Protein AF-A0A8S3KBL8-F1 (afdb_monomer_lite)

Structure (mmCIF, N/CA/C/O backbone):
data_AF-A0A8S3KBL8-F1
#
_entry.id   AF-A0A8S3KBL8-F1
#
loop_
_atom_site.group_PDB
_atom_site.id
_atom_site.type_symbol
_atom_site.label_atom_id
_atom_site.label_alt_id
_atom_site.label_comp_id
_atom_site.label_asym_id
_atom_site.label_entity_id
_atom_site.label_seq_id
_atom_site.pdbx_PDB_ins_code
_atom_site.Cartn_x
_atom_site.Cartn_y
_atom_site.Cartn_z
_atom_site.occupancy
_atom_site.B_iso_or_equiv
_atom_site.auth_seq_id
_atom_site.auth_comp_id
_atom_site.auth_asym_id
_atom_site.auth_atom_id
_atom_site.pdbx_PDB_model_num
ATOM 1 N N . MET A 1 1 ? 1.731 10.172 -26.338 1.00 53.59 1 MET A N 1
ATOM 2 C CA . MET A 1 1 ? 2.124 11.002 -25.175 1.00 53.59 1 MET A CA 1
ATOM 3 C C . MET A 1 1 ? 3.320 10.336 -24.505 1.00 53.59 1 MET A C 1
ATOM 5 O O . MET A 1 1 ? 3.336 9.114 -24.491 1.00 53.59 1 MET A O 1
ATOM 9 N N . SER A 1 2 ? 4.336 11.073 -24.034 1.00 52.84 2 SER A N 1
ATOM 10 C CA . SER A 1 2 ? 5.497 10.438 -23.379 1.00 52.84 2 SER A CA 1
ATOM 11 C C . SER A 1 2 ? 5.127 9.945 -21.975 1.00 52.84 2 SER A C 1
ATOM 13 O O . SER A 1 2 ? 4.333 10.590 -21.288 1.00 52.84 2 SER A O 1
ATOM 15 N N . GLY A 1 3 ? 5.698 8.815 -21.542 1.00 62.72 3 GLY A N 1
ATOM 16 C CA . GLY A 1 3 ? 5.400 8.210 -20.234 1.00 62.72 3 GLY A CA 1
ATOM 17 C C . GLY A 1 3 ? 5.670 9.142 -19.046 1.00 62.72 3 GLY A C 1
ATOM 18 O O . GLY A 1 3 ? 4.946 9.107 -18.058 1.00 62.72 3 GLY A O 1
ATOM 19 N N . ALA A 1 4 ? 6.624 10.067 -19.183 1.00 62.62 4 ALA A N 1
ATOM 20 C CA . ALA A 1 4 ? 6.918 11.078 -18.168 1.00 62.62 4 ALA A CA 1
ATOM 21 C C . ALA A 1 4 ? 5.740 12.040 -17.911 1.00 62.62 4 ALA A C 1
ATOM 23 O O . ALA A 1 4 ? 5.475 12.403 -16.766 1.00 62.62 4 ALA A O 1
ATOM 24 N N . LYS A 1 5 ? 4.990 12.424 -18.958 1.00 63.06 5 LYS A N 1
ATOM 25 C CA . LYS A 1 5 ? 3.796 13.273 -18.798 1.00 63.06 5 LYS A CA 1
ATOM 26 C C . LYS A 1 5 ? 2.671 12.527 -18.082 1.00 63.06 5 LYS A C 1
ATOM 28 O O . LYS A 1 5 ? 2.033 13.109 -17.212 1.00 63.06 5 LYS A O 1
ATOM 33 N N . LEU A 1 6 ? 2.491 11.244 -18.403 1.00 64.31 6 LEU A N 1
ATOM 34 C CA . LEU A 1 6 ? 1.479 10.388 -17.781 1.00 64.31 6 LEU A CA 1
ATOM 35 C C . LEU A 1 6 ? 1.747 10.208 -16.278 1.00 64.31 6 LEU A C 1
ATOM 37 O O . LEU A 1 6 ? 0.841 10.351 -15.465 1.00 64.31 6 LEU A O 1
ATOM 41 N N . ASN A 1 7 ? 3.007 9.979 -15.902 1.00 68.12 7 ASN A N 1
ATOM 42 C CA . ASN A 1 7 ? 3.404 9.806 -14.503 1.00 68.12 7 ASN A CA 1
ATOM 43 C C . ASN A 1 7 ? 3.221 11.093 -13.681 1.00 68.12 7 ASN A C 1
ATOM 45 O O . ASN A 1 7 ? 2.748 11.040 -12.546 1.00 68.12 7 ASN A O 1
ATOM 49 N N . LYS A 1 8 ? 3.528 12.258 -14.268 1.00 75.00 8 LYS A N 1
ATOM 50 C CA . LYS A 1 8 ? 3.323 13.568 -13.628 1.00 75.00 8 LYS A CA 1
ATOM 51 C C . LYS A 1 8 ? 1.841 13.879 -13.405 1.00 75.00 8 LYS A C 1
ATOM 53 O O . LYS A 1 8 ? 1.463 14.407 -12.362 1.00 75.00 8 LYS A O 1
ATOM 58 N N . GLU A 1 9 ? 0.997 13.534 -14.370 1.00 76.06 9 GLU A N 1
ATOM 59 C CA . GLU A 1 9 ? -0.453 13.703 -14.266 1.00 76.06 9 GLU A CA 1
ATOM 60 C C . GLU A 1 9 ? -1.057 12.771 -13.204 1.00 76.06 9 GLU A C 1
ATOM 62 O O . GLU A 1 9 ? -1.863 13.207 -12.382 1.00 76.06 9 GLU A O 1
ATOM 67 N N . LEU A 1 10 ? -0.593 11.519 -1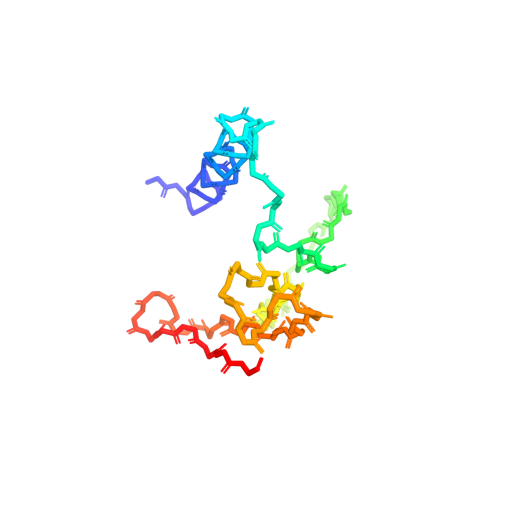3.145 1.00 71.88 10 LEU A N 1
ATOM 68 C CA . LEU A 1 10 ? -1.004 10.554 -12.125 1.00 71.88 10 LEU A CA 1
ATOM 69 C C . LEU A 1 10 ? -0.652 11.040 -10.710 1.00 71.88 10 LEU A C 1
ATOM 71 O O . LEU A 1 10 ? -1.487 10.981 -9.807 1.00 71.88 10 LEU A O 1
ATOM 75 N N . TYR A 1 11 ? 0.554 11.584 -10.530 1.00 73.50 11 TYR A N 1
ATOM 76 C CA . TYR A 1 11 ? 0.991 12.168 -9.263 1.00 73.50 11 TYR A CA 1
ATOM 77 C C . TYR A 1 11 ? 0.112 13.353 -8.839 1.00 73.50 11 TYR A C 1
ATOM 79 O O . TYR A 1 11 ? -0.377 13.390 -7.709 1.00 73.50 11 TYR A O 1
ATOM 87 N N . ASN A 1 12 ? -0.163 14.286 -9.756 1.00 76.31 12 ASN A N 1
ATOM 88 C CA . ASN A 1 12 ? -1.026 15.436 -9.479 1.00 76.31 12 ASN A CA 1
ATOM 89 C C . ASN A 1 12 ? -2.450 15.013 -9.089 1.00 76.31 12 ASN A C 1
ATOM 91 O O . ASN A 1 12 ? -3.024 15.571 -8.154 1.00 76.31 12 ASN A O 1
ATOM 95 N N . ASN A 1 13 ? -2.998 13.990 -9.747 1.00 73.12 13 ASN A N 1
ATOM 96 C CA . ASN A 1 13 ? -4.305 13.437 -9.399 1.00 73.12 13 ASN A CA 1
ATOM 97 C C . ASN A 1 13 ? -4.306 12.804 -7.998 1.00 73.12 13 ASN A C 1
ATOM 99 O O . ASN A 1 13 ? -5.245 13.018 -7.234 1.00 73.12 13 ASN A O 1
ATOM 103 N N . ILE A 1 14 ? -3.239 12.095 -7.613 1.00 71.88 14 ILE A N 1
ATOM 104 C CA . ILE A 1 14 ? -3.083 11.545 -6.256 1.00 71.88 14 ILE A CA 1
ATOM 105 C C . ILE A 1 14 ? -3.027 12.667 -5.210 1.00 71.88 14 ILE A C 1
ATOM 107 O O . ILE A 1 14 ? -3.654 12.558 -4.157 1.00 71.88 14 ILE A O 1
ATOM 111 N N . VAL A 1 15 ? -2.307 13.758 -5.485 1.00 72.38 15 VAL A N 1
ATOM 112 C CA . VAL A 1 15 ? -2.228 14.917 -4.579 1.00 72.38 15 VAL A CA 1
ATOM 113 C C . VAL A 1 15 ? -3.591 15.598 -4.428 1.00 72.38 15 VAL A C 1
ATOM 115 O O . VAL A 1 15 ? -4.009 15.882 -3.307 1.00 72.38 15 VAL A O 1
ATOM 118 N N . LEU A 1 16 ? -4.329 15.797 -5.523 1.00 70.56 16 LEU A N 1
ATOM 119 C CA . LEU A 1 16 ? -5.680 16.368 -5.479 1.00 70.56 16 LEU A CA 1
ATOM 120 C C . LEU A 1 16 ? -6.664 15.475 -4.708 1.00 70.56 16 LEU A C 1
ATOM 122 O O . LEU A 1 16 ? -7.456 15.979 -3.913 1.00 70.56 16 LEU A O 1
ATOM 126 N N . LEU A 1 17 ? -6.573 14.152 -4.867 1.00 61.31 17 LEU A N 1
ATOM 127 C CA . LEU A 1 17 ? -7.381 13.194 -4.105 1.00 61.31 17 LEU A CA 1
ATOM 128 C C . LEU A 1 17 ? -7.084 13.236 -2.597 1.00 61.31 17 LEU A C 1
ATOM 130 O O . LEU A 1 17 ? -8.000 13.064 -1.796 1.00 61.31 17 LEU A O 1
ATOM 134 N N . LYS A 1 18 ? -5.836 13.515 -2.193 1.00 59.66 18 LYS A N 1
ATOM 135 C CA . LYS A 1 18 ? -5.478 13.738 -0.779 1.00 59.66 18 LYS A CA 1
ATOM 136 C C . LYS A 1 18 ? -6.116 15.014 -0.219 1.00 59.66 18 LYS A C 1
ATOM 138 O O . LYS A 1 18 ? -6.543 15.018 0.929 1.00 59.66 18 LYS A O 1
ATOM 143 N N . LEU A 1 19 ? -6.208 16.074 -1.026 1.00 61.16 19 LEU A N 1
ATOM 144 C CA . LEU A 1 19 ? -6.782 17.365 -0.622 1.00 61.16 19 LEU A CA 1
ATOM 145 C C . LEU A 1 19 ? -8.313 17.352 -0.537 1.00 61.16 19 LEU A C 1
ATOM 147 O O . LEU A 1 19 ? -8.878 18.078 0.271 1.00 61.16 19 LEU A O 1
ATOM 151 N N . LEU A 1 20 ? -8.993 16.524 -1.335 1.00 56.00 20 LEU A N 1
ATOM 152 C CA . LEU A 1 20 ? -10.454 16.360 -1.280 1.00 56.00 20 LEU A CA 1
ATOM 153 C C . LEU A 1 20 ? -10.926 15.534 -0.074 1.00 56.00 20 LEU A C 1
ATOM 155 O O . LEU A 1 20 ? -12.119 15.468 0.211 1.00 56.00 20 LEU A O 1
ATOM 159 N N . ASN A 1 21 ? -9.997 14.902 0.639 1.00 50.78 21 ASN A N 1
ATOM 160 C CA . ASN A 1 21 ? -10.285 13.935 1.683 1.00 50.78 21 ASN A CA 1
ATOM 161 C C . ASN A 1 21 ? -9.979 14.494 3.086 1.00 50.78 21 ASN A C 1
ATOM 163 O O . ASN A 1 21 ? -9.301 13.863 3.891 1.00 50.78 21 ASN A O 1
ATOM 167 N N . THR A 1 22 ? -10.459 15.704 3.385 1.00 52.25 22 THR A N 1
ATOM 168 C CA . THR A 1 22 ? -10.079 16.469 4.591 1.00 52.25 22 THR A CA 1
ATOM 169 C C . THR A 1 22 ? -10.625 15.930 5.918 1.00 52.25 22 THR A C 1
ATOM 171 O O . THR A 1 22 ? -10.307 16.492 6.959 1.00 52.25 22 THR A O 1
ATOM 174 N N . ASN A 1 23 ? -11.424 14.857 5.912 1.00 53.50 23 ASN A N 1
ATOM 175 C CA . ASN A 1 23 ? -11.951 14.225 7.130 1.00 53.50 23 ASN A CA 1
ATOM 176 C C . ASN A 1 23 ? -11.503 12.773 7.329 1.00 53.50 23 ASN A C 1
ATOM 178 O O . ASN A 1 23 ? -11.849 12.192 8.356 1.00 53.50 23 ASN A O 1
ATOM 182 N N . SER A 1 24 ? -10.765 12.164 6.392 1.00 54.78 24 SER A N 1
ATOM 183 C CA . SER A 1 24 ? -10.228 10.823 6.632 1.00 54.78 24 SER A CA 1
ATOM 184 C C . SER A 1 24 ? -8.723 10.874 6.821 1.00 54.78 24 SER A C 1
ATOM 186 O O . SER A 1 24 ? -7.975 11.459 6.038 1.00 54.78 24 SER A O 1
ATOM 188 N N . VAL A 1 25 ? -8.288 10.261 7.916 1.00 58.47 25 VAL A N 1
ATOM 189 C CA . VAL A 1 25 ? -6.887 9.935 8.142 1.00 58.47 25 VAL A CA 1
ATOM 190 C C . VAL A 1 25 ? -6.401 9.157 6.911 1.00 58.47 25 VAL A C 1
ATOM 192 O O . VAL A 1 25 ? -7.108 8.248 6.463 1.00 58.47 25 VAL A O 1
ATOM 195 N N . PRO A 1 26 ? -5.248 9.507 6.311 1.00 58.66 26 PRO A N 1
ATOM 196 C CA . PRO A 1 26 ? -4.737 8.795 5.150 1.00 58.66 26 PRO A CA 1
ATOM 197 C C . PRO A 1 26 ? -4.594 7.310 5.487 1.00 58.66 26 PRO A C 1
ATOM 199 O O . PRO A 1 26 ? -3.718 6.911 6.249 1.00 58.66 26 PRO A O 1
ATOM 2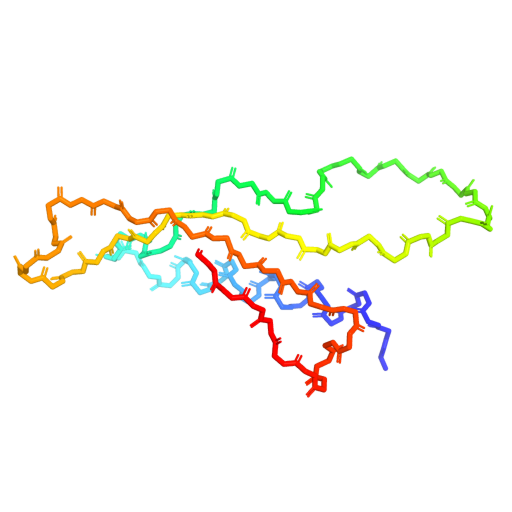02 N N . LYS A 1 27 ? -5.462 6.487 4.888 1.00 72.12 27 LYS A N 1
ATOM 203 C CA . LYS A 1 27 ? -5.479 5.028 5.084 1.00 72.12 27 LYS A CA 1
ATOM 204 C C . LYS A 1 27 ? -4.191 4.365 4.629 1.00 72.12 27 LYS A C 1
ATOM 206 O O . LYS A 1 27 ? -3.936 3.234 5.015 1.00 72.12 27 LYS A O 1
ATOM 211 N N . PHE A 1 28 ? -3.409 5.061 3.806 1.00 77.56 28 PHE A N 1
ATOM 212 C CA . PHE A 1 28 ? -2.072 4.670 3.408 1.00 77.56 28 PHE A CA 1
ATOM 213 C C . PHE A 1 28 ? -1.102 5.842 3.582 1.00 77.56 28 PHE A C 1
ATOM 215 O O . PHE A 1 28 ? -1.254 6.886 2.942 1.00 77.56 28 PHE A O 1
ATOM 222 N N . GLN A 1 29 ? -0.095 5.660 4.429 1.00 83.25 29 GLN A N 1
ATOM 223 C CA . GLN A 1 29 ? 1.009 6.593 4.608 1.00 83.25 29 GLN A CA 1
ATOM 224 C C . GLN A 1 29 ? 2.237 6.056 3.879 1.00 83.25 29 G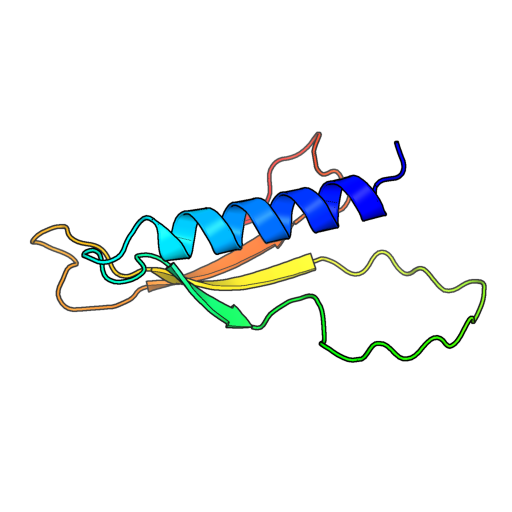LN A C 1
ATOM 226 O O . GLN A 1 29 ? 2.762 5.004 4.235 1.00 83.25 29 GLN A O 1
ATOM 231 N N . LEU A 1 30 ? 2.703 6.789 2.870 1.00 81.12 30 LEU A N 1
ATOM 232 C CA . LEU A 1 30 ? 3.950 6.473 2.180 1.00 81.12 30 LEU A CA 1
ATOM 233 C C . LEU A 1 30 ? 5.127 6.709 3.139 1.00 81.12 30 LEU A C 1
ATOM 235 O O . LEU A 1 30 ? 5.269 7.812 3.661 1.00 81.12 30 LEU A O 1
ATOM 239 N N . GLU A 1 31 ? 5.945 5.684 3.382 1.00 78.06 31 GLU A N 1
ATOM 240 C CA . GLU A 1 31 ? 7.150 5.803 4.219 1.00 78.06 31 GLU A CA 1
ATOM 241 C C . GLU A 1 31 ? 8.382 6.148 3.381 1.00 78.06 31 GLU A C 1
ATOM 243 O O . GLU A 1 31 ? 9.238 6.903 3.832 1.00 78.06 31 GLU A O 1
ATOM 248 N N . GLN A 1 32 ? 8.473 5.610 2.163 1.00 68.31 32 GLN A N 1
ATOM 249 C CA . GLN A 1 32 ? 9.606 5.828 1.271 1.00 68.31 32 GLN A CA 1
ATOM 250 C C . GLN A 1 32 ? 9.113 6.021 -0.162 1.00 68.31 32 GLN A C 1
ATOM 252 O O . GLN A 1 32 ? 8.423 5.161 -0.713 1.00 68.31 32 GLN A O 1
ATOM 257 N N . SER A 1 33 ? 9.470 7.157 -0.766 1.00 64.12 33 SER A N 1
ATOM 258 C CA . SER A 1 33 ? 9.260 7.384 -2.196 1.00 64.12 33 SER A CA 1
ATOM 259 C C . SER A 1 33 ? 10.324 6.621 -2.992 1.00 64.12 33 SER A C 1
ATOM 261 O O . SER A 1 33 ? 11.509 6.765 -2.687 1.00 64.12 33 SER A O 1
ATOM 263 N N . PRO A 1 34 ? 9.952 5.843 -4.025 1.00 65.25 34 PRO A N 1
ATOM 264 C CA . PRO A 1 34 ? 10.934 5.276 -4.948 1.00 65.25 34 PRO A CA 1
ATOM 265 C C . PRO A 1 34 ? 11.551 6.331 -5.876 1.00 65.25 34 PRO A C 1
ATOM 267 O O . PRO A 1 34 ? 12.557 6.066 -6.531 1.00 65.25 34 PRO A O 1
ATOM 270 N N . PHE A 1 35 ? 10.946 7.516 -5.947 1.00 64.69 35 PHE A N 1
ATOM 271 C CA . PHE A 1 35 ? 11.453 8.657 -6.690 1.00 64.69 35 PHE A CA 1
ATOM 272 C C . PHE A 1 35 ? 12.147 9.562 -5.677 1.00 64.69 35 PHE A C 1
ATOM 274 O O . PHE A 1 35 ? 11.477 10.212 -4.870 1.00 64.69 35 PHE A O 1
ATOM 281 N N . ALA A 1 36 ? 13.479 9.506 -5.649 1.00 56.91 36 ALA A N 1
ATOM 282 C CA . ALA A 1 36 ? 14.275 10.454 -4.883 1.00 56.91 36 ALA A CA 1
ATOM 283 C C . ALA A 1 36 ? 13.985 11.873 -5.397 1.00 56.91 36 ALA A C 1
ATOM 285 O O . ALA A 1 36 ? 13.782 12.058 -6.595 1.00 56.91 36 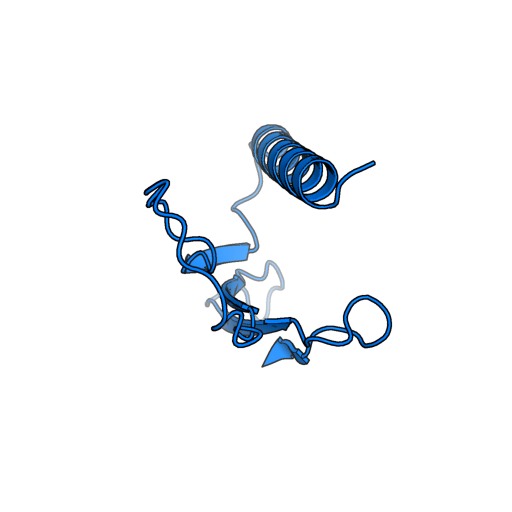ALA A O 1
ATOM 286 N N . GLU A 1 37 ? 13.959 12.852 -4.497 1.00 50.44 37 GLU A N 1
ATOM 287 C CA . GLU A 1 37 ? 13.746 14.271 -4.823 1.00 50.44 37 GLU A CA 1
ATOM 288 C C . GLU A 1 37 ? 14.977 14.930 -5.482 1.00 50.44 37 GLU A C 1
ATOM 290 O O . GLU A 1 37 ? 14.995 16.143 -5.671 1.00 50.44 37 GLU A O 1
ATOM 295 N N . ASP A 1 38 ? 15.988 14.143 -5.860 1.00 47.44 38 ASP A N 1
ATOM 296 C CA . ASP A 1 38 ? 17.198 14.633 -6.515 1.00 47.44 38 ASP A CA 1
ATOM 297 C C . ASP A 1 38 ? 16.976 14.718 -8.032 1.00 47.44 38 ASP A C 1
ATOM 299 O O . ASP A 1 38 ? 17.297 13.812 -8.807 1.00 47.44 38 ASP A O 1
ATOM 303 N N . ASP A 1 39 ? 16.397 15.850 -8.430 1.00 51.09 39 ASP A N 1
ATOM 304 C CA . ASP A 1 39 ? 16.539 16.476 -9.747 1.00 51.09 39 ASP A CA 1
ATOM 305 C C . ASP A 1 39 ? 18.024 16.857 -9.963 1.00 51.09 39 ASP A C 1
ATOM 307 O O . ASP A 1 39 ? 18.394 18.029 -9.955 1.00 51.09 39 ASP A O 1
ATOM 311 N N . ASP A 1 40 ? 18.908 15.872 -10.132 1.00 43.53 40 ASP A N 1
ATOM 312 C CA . ASP A 1 40 ? 20.211 16.112 -10.756 1.00 43.53 40 ASP A CA 1
ATOM 313 C C . ASP A 1 40 ? 20.129 15.646 -12.209 1.00 43.53 40 ASP A C 1
ATOM 315 O O . ASP A 1 40 ? 20.262 14.463 -12.543 1.00 43.53 40 ASP A O 1
ATOM 319 N N . GLU A 1 41 ? 19.881 16.616 -13.092 1.00 49.78 41 GLU A N 1
ATOM 320 C CA . GLU A 1 41 ? 20.132 16.497 -14.522 1.00 49.78 41 GLU A CA 1
ATOM 321 C C . GLU A 1 41 ? 21.618 16.178 -14.738 1.00 49.78 41 GLU A C 1
ATOM 323 O O . GLU A 1 41 ? 22.473 17.050 -14.868 1.00 49.78 41 GLU A O 1
ATOM 328 N N . SER A 1 42 ? 21.956 14.896 -14.747 1.00 41.53 42 SER A N 1
ATOM 329 C CA . SER A 1 42 ? 23.256 14.406 -15.185 1.00 41.53 42 SER A CA 1
ATOM 330 C C . SER A 1 42 ? 23.036 13.199 -16.077 1.00 41.53 42 SER A C 1
ATOM 332 O O . SER A 1 42 ? 22.837 12.070 -15.629 1.00 41.53 42 SER A O 1
ATOM 334 N N . GLU A 1 43 ? 23.040 13.471 -17.381 1.00 51.91 43 GLU A N 1
ATOM 335 C CA . GLU A 1 43 ? 23.104 12.452 -18.415 1.00 51.91 43 GLU A CA 1
ATOM 336 C C . GLU A 1 43 ? 24.306 11.526 -18.180 1.00 51.91 43 GLU A C 1
ATOM 338 O O . GLU A 1 43 ? 25.448 11.972 -18.078 1.00 51.91 43 GLU A O 1
ATOM 343 N N . SER A 1 44 ? 24.071 10.214 -18.165 1.00 39.25 44 SER A N 1
ATOM 344 C CA . SER A 1 44 ? 25.112 9.238 -18.477 1.00 39.25 44 SER A CA 1
ATOM 345 C C . SER A 1 44 ? 24.491 7.971 -19.052 1.00 39.25 44 SER A C 1
ATOM 347 O O . SER A 1 44 ? 23.776 7.205 -18.407 1.00 39.25 44 SER A O 1
ATOM 349 N N . SER A 1 45 ? 24.756 7.813 -20.338 1.00 49.84 45 SER A N 1
ATOM 350 C CA . SER A 1 45 ? 24.469 6.689 -21.211 1.00 49.84 45 SER A CA 1
ATOM 351 C C . SER A 1 45 ? 24.854 5.309 -20.646 1.00 49.84 45 SER A C 1
ATOM 353 O O . SER A 1 45 ? 25.898 5.133 -20.028 1.00 49.84 45 SER A O 1
ATOM 355 N N . ALA A 1 46 ? 24.043 4.310 -21.016 1.00 43.47 46 ALA A N 1
ATOM 356 C CA . ALA A 1 46 ? 24.367 2.875 -21.070 1.00 43.47 46 ALA A CA 1
ATOM 357 C C . ALA A 1 46 ? 24.384 2.038 -19.769 1.00 43.47 46 ALA A C 1
ATOM 359 O O . ALA A 1 46 ? 24.944 0.944 -19.766 1.00 43.47 46 ALA A O 1
ATOM 360 N N . ALA A 1 47 ? 23.674 2.450 -18.715 1.00 39.81 47 ALA A N 1
ATOM 361 C CA . ALA A 1 47 ? 23.356 1.569 -17.581 1.00 39.81 47 ALA A CA 1
ATOM 362 C C . ALA A 1 47 ? 21.947 1.816 -17.017 1.00 39.81 47 ALA A C 1
ATOM 364 O O . ALA A 1 47 ? 21.761 1.907 -15.803 1.00 39.81 47 ALA A O 1
ATOM 365 N N . ALA A 1 48 ? 20.936 1.889 -17.895 1.00 44.06 48 ALA A N 1
ATOM 366 C CA . ALA A 1 48 ? 19.526 1.775 -17.514 1.00 44.06 48 ALA A CA 1
ATOM 367 C C . ALA A 1 48 ? 19.236 0.341 -17.029 1.00 44.06 48 ALA A C 1
ATOM 369 O O . ALA A 1 48 ? 18.495 -0.425 -17.641 1.00 44.06 48 ALA A O 1
ATOM 370 N N . THR A 1 49 ? 19.892 -0.045 -15.938 1.00 45.06 49 THR A N 1
ATOM 371 C CA . THR A 1 49 ? 19.546 -1.211 -15.144 1.00 45.06 49 THR A CA 1
ATOM 372 C C . THR A 1 49 ? 18.141 -0.919 -14.657 1.00 45.06 49 THR A C 1
ATOM 374 O O . THR A 1 49 ? 17.946 0.026 -13.895 1.00 45.06 49 THR A O 1
ATOM 377 N N . GLN A 1 50 ? 17.168 -1.643 -15.206 1.00 56.84 50 GLN A N 1
ATOM 378 C CA . GLN A 1 50 ? 15.748 -1.550 -14.883 1.00 56.84 50 GLN A CA 1
ATOM 379 C C . GLN A 1 50 ? 15.593 -1.701 -13.370 1.00 56.84 50 GLN A C 1
ATOM 381 O O . GLN A 1 50 ? 15.601 -2.808 -12.836 1.00 56.84 50 GLN A O 1
ATOM 386 N N . LYS A 1 51 ? 15.591 -0.569 -12.670 1.00 61.78 51 LYS A N 1
ATOM 387 C CA . LYS A 1 51 ? 15.628 -0.526 -11.218 1.00 61.78 51 LYS A CA 1
ATOM 388 C C . LYS A 1 51 ? 14.224 -0.888 -10.765 1.00 61.78 51 LYS A C 1
ATOM 390 O O . LYS A 1 51 ? 13.284 -0.158 -11.069 1.00 61.78 51 LYS A O 1
ATOM 395 N N . GLU A 1 52 ? 14.088 -2.043 -10.121 1.00 69.75 52 GLU A N 1
ATOM 396 C CA . GLU A 1 52 ? 12.823 -2.483 -9.538 1.00 69.75 52 GLU A CA 1
ATOM 397 C C . GLU A 1 52 ? 12.260 -1.348 -8.675 1.00 69.75 52 GLU A C 1
ATOM 399 O O . GLU A 1 52 ? 12.938 -0.840 -7.777 1.00 69.75 52 GLU A O 1
ATOM 404 N N . VAL A 1 53 ? 11.044 -0.902 -8.987 1.00 82.25 53 VAL A N 1
ATOM 405 C CA . VAL A 1 53 ? 10.411 0.202 -8.268 1.00 82.25 53 VAL A CA 1
ATOM 406 C C . VAL A 1 53 ? 9.674 -0.396 -7.079 1.00 82.25 53 VAL A C 1
ATOM 408 O O . VAL A 1 53 ? 8.689 -1.114 -7.248 1.00 82.25 53 VAL A O 1
ATOM 411 N N . VAL A 1 54 ? 10.163 -0.111 -5.874 1.00 84.31 54 VAL A N 1
ATOM 412 C CA . VAL A 1 54 ? 9.577 -0.598 -4.621 1.00 84.31 54 VAL A CA 1
ATOM 413 C C . VAL A 1 54 ? 8.971 0.573 -3.857 1.00 84.31 54 VAL A C 1
ATOM 415 O O . VAL A 1 54 ? 9.649 1.552 -3.555 1.00 84.31 54 VAL A O 1
ATOM 418 N N . VAL A 1 55 ? 7.679 0.477 -3.563 1.00 86.94 55 VAL A N 1
ATOM 419 C CA . VAL A 1 55 ? 6.901 1.455 -2.803 1.00 86.94 55 VAL A CA 1
ATOM 420 C C . VAL A 1 55 ? 6.608 0.867 -1.430 1.00 86.94 55 VAL A C 1
ATOM 422 O O . VAL A 1 55 ? 5.947 -0.162 -1.329 1.00 86.94 55 VAL A O 1
ATOM 425 N N . THR A 1 56 ? 7.034 1.549 -0.371 1.00 88.00 56 THR A N 1
ATOM 426 C CA . THR A 1 56 ? 6.825 1.078 1.005 1.00 88.00 56 THR A CA 1
ATOM 427 C C . THR A 1 56 ? 5.977 2.071 1.779 1.00 88.00 56 THR A C 1
ATOM 429 O O . THR A 1 56 ? 6.202 3.284 1.728 1.00 88.00 56 THR A O 1
ATOM 432 N N . GLY A 1 57 ? 4.998 1.568 2.524 1.00 88.38 57 GLY A N 1
ATOM 433 C CA . GLY A 1 57 ? 4.150 2.412 3.354 1.00 88.38 57 GLY A CA 1
ATOM 434 C C . GLY A 1 57 ? 3.367 1.642 4.403 1.00 88.38 57 GLY A C 1
ATOM 435 O O . GLY A 1 57 ? 3.546 0.441 4.582 1.00 88.38 57 GLY A O 1
ATOM 436 N N . ARG A 1 58 ? 2.498 2.352 5.118 1.00 89.75 58 ARG A N 1
ATOM 437 C CA . ARG A 1 58 ? 1.654 1.803 6.181 1.00 89.75 58 ARG A CA 1
ATOM 438 C C . ARG A 1 58 ? 0.187 1.957 5.864 1.00 89.75 58 ARG A C 1
ATOM 440 O O . ARG A 1 58 ? -0.243 3.050 5.516 1.00 89.75 58 ARG A O 1
ATOM 447 N N . ILE A 1 59 ? -0.573 0.891 6.070 1.00 87.75 59 ILE A N 1
ATOM 448 C CA . ILE A 1 59 ? -2.029 0.905 6.055 1.00 87.75 59 ILE A CA 1
ATOM 449 C C . ILE A 1 59 ? -2.552 1.127 7.476 1.00 87.75 59 ILE A C 1
ATOM 451 O O . ILE A 1 59 ? -2.099 0.463 8.409 1.00 87.75 59 ILE A O 1
ATOM 455 N N . PHE A 1 60 ? -3.533 2.017 7.617 1.00 86.12 60 PHE A N 1
ATOM 456 C CA . PHE A 1 60 ? -4.302 2.253 8.841 1.00 86.12 60 PHE A CA 1
ATOM 457 C C . PHE A 1 60 ? -5.747 1.795 8.603 1.00 86.12 60 PHE A C 1
ATOM 459 O O . PHE A 1 60 ? -6.509 2.515 7.953 1.00 86.12 60 PHE A O 1
ATOM 466 N N . PRO A 1 61 ? -6.123 0.571 9.020 1.00 82.75 61 PRO A N 1
ATOM 467 C CA . PRO A 1 61 ? -7.459 0.045 8.768 1.00 82.75 61 PRO A CA 1
ATOM 468 C C . PRO A 1 61 ? -8.500 0.657 9.703 1.00 82.75 61 PRO A C 1
ATOM 470 O O . PRO A 1 61 ? -8.251 0.829 10.892 1.00 82.75 61 PRO A O 1
ATOM 473 N N . ASP A 1 62 ? -9.710 0.857 9.184 1.00 77.88 62 ASP A N 1
ATOM 474 C CA . ASP A 1 62 ? -10.852 1.336 9.976 1.00 77.88 62 ASP A CA 1
ATOM 475 C C . ASP A 1 62 ? -11.686 0.194 10.584 1.00 77.88 62 ASP A C 1
ATOM 477 O O . ASP A 1 62 ? -12.659 0.448 11.286 1.00 77.88 62 ASP A O 1
ATOM 481 N N . SER A 1 63 ? -11.368 -1.074 10.289 1.00 79.69 63 SER A N 1
ATOM 482 C CA . SER A 1 63 ? -12.165 -2.203 10.785 1.00 79.69 63 SER A CA 1
ATOM 483 C C . SER A 1 63 ? -11.986 -2.387 12.291 1.00 79.69 63 SER A C 1
ATOM 485 O O . SER A 1 63 ? -10.849 -2.375 12.763 1.00 79.69 63 SER A O 1
ATOM 487 N N . ASP A 1 64 ? -13.062 -2.707 13.004 1.00 78.38 64 ASP A N 1
ATOM 488 C CA . ASP A 1 64 ? -13.079 -2.861 14.468 1.00 78.38 64 ASP A CA 1
ATOM 489 C C . ASP A 1 64 ? -12.021 -3.825 15.034 1.00 78.38 64 ASP A C 1
ATOM 491 O O . ASP A 1 64 ? -11.578 -3.669 16.167 1.00 78.38 64 ASP A O 1
ATOM 495 N N . ILE A 1 65 ? -11.595 -4.815 14.246 1.00 84.44 65 ILE A N 1
ATOM 496 C CA . ILE A 1 65 ? -10.617 -5.838 14.650 1.00 84.44 65 ILE A CA 1
ATOM 497 C C . ILE A 1 65 ? -9.153 -5.462 14.371 1.00 84.44 65 ILE A C 1
ATOM 499 O O . ILE A 1 65 ? -8.249 -6.070 14.937 1.00 84.44 65 ILE A O 1
ATOM 503 N N . TYR A 1 66 ? -8.906 -4.474 13.507 1.00 79.81 66 TYR A N 1
ATOM 504 C CA . TYR A 1 66 ? -7.560 -4.079 13.065 1.00 79.81 66 TYR A CA 1
ATOM 505 C C . TYR A 1 66 ? -7.269 -2.581 13.257 1.00 79.81 66 TYR A C 1
ATOM 507 O O . TYR A 1 66 ? -6.170 -2.131 12.940 1.00 79.81 66 TYR A O 1
ATOM 515 N N . ASN A 1 67 ? -8.214 -1.820 13.816 1.00 82.12 67 ASN A N 1
ATOM 516 C CA . ASN A 1 67 ? -8.103 -0.378 14.072 1.00 82.12 67 ASN A CA 1
ATOM 517 C C . ASN A 1 67 ? -7.136 -0.007 15.213 1.00 82.12 67 ASN A C 1
ATOM 519 O O . ASN A 1 67 ? -6.919 1.172 15.482 1.00 82.12 67 ASN A O 1
ATOM 523 N N . GLN A 1 68 ? -6.547 -0.996 15.890 1.00 82.44 68 GLN A N 1
ATOM 524 C CA . GLN A 1 68 ? -5.591 -0.787 16.982 1.00 82.44 68 GLN A CA 1
ATOM 525 C C . GLN A 1 68 ? -4.139 -0.655 16.500 1.00 82.44 68 GLN A C 1
ATOM 527 O O . GLN A 1 68 ? -3.242 -0.425 17.310 1.00 82.44 68 GLN A O 1
ATOM 532 N N . GLY A 1 69 ? -3.877 -0.822 15.200 1.00 82.62 69 GLY A N 1
ATOM 533 C CA . GLY A 1 69 ? -2.519 -0.863 14.669 1.00 82.62 69 GLY A CA 1
ATOM 534 C C . GLY A 1 69 ? -2.392 -0.361 13.237 1.00 82.62 69 GLY A C 1
ATOM 535 O O . GLY A 1 69 ? -3.353 0.056 12.598 1.00 82.62 69 GLY A O 1
ATOM 536 N N . SER A 1 70 ? -1.158 -0.408 12.739 1.00 88.75 70 SER A N 1
ATOM 537 C CA . SER A 1 70 ? -0.838 -0.140 11.338 1.00 88.75 70 SER A CA 1
ATOM 538 C C . SER A 1 70 ? -0.086 -1.319 10.736 1.00 88.75 70 SER A C 1
ATOM 540 O O . SER A 1 70 ? 0.706 -1.972 11.419 1.00 88.75 70 SER A O 1
ATOM 542 N N . PHE A 1 71 ? -0.319 -1.572 9.452 1.00 89.12 71 PHE A N 1
ATOM 543 C CA . PHE A 1 71 ? 0.302 -2.663 8.705 1.00 89.12 71 PHE A CA 1
ATOM 544 C C . PHE A 1 71 ? 1.297 -2.078 7.723 1.00 89.12 71 PHE A C 1
ATOM 546 O O . PHE A 1 71 ? 0.914 -1.319 6.836 1.00 89.12 71 PHE A O 1
ATOM 553 N N . LYS A 1 72 ? 2.576 -2.407 7.882 1.00 91.00 72 LYS A N 1
ATOM 554 C CA . LYS A 1 72 ? 3.583 -2.053 6.887 1.00 91.00 72 LYS A CA 1
ATOM 555 C C . LYS A 1 72 ? 3.417 -2.972 5.681 1.00 91.00 72 LYS A C 1
ATOM 557 O O . LYS A 1 72 ? 3.343 -4.180 5.868 1.00 91.00 72 LYS A O 1
ATOM 562 N N . ILE A 1 73 ? 3.364 -2.383 4.493 1.00 90.25 73 ILE A N 1
ATOM 563 C CA . ILE A 1 73 ? 3.315 -3.098 3.223 1.00 90.25 73 ILE A CA 1
ATOM 564 C C . ILE A 1 73 ? 4.459 -2.655 2.321 1.00 90.25 73 ILE A C 1
ATOM 566 O O . ILE A 1 73 ? 4.886 -1.493 2.342 1.00 90.25 73 ILE A O 1
ATOM 570 N N . GLU A 1 74 ? 4.914 -3.587 1.504 1.00 89.88 74 GLU A N 1
ATOM 571 C CA . GLU A 1 74 ? 5.862 -3.366 0.425 1.00 89.88 74 GLU A CA 1
ATOM 572 C C . GLU A 1 74 ? 5.187 -3.730 -0.897 1.00 89.88 74 GLU A C 1
ATOM 574 O O . GLU A 1 74 ? 4.706 -4.845 -1.083 1.00 89.88 74 GLU A O 1
ATOM 579 N N . MET A 1 75 ? 5.130 -2.779 -1.825 1.00 89.12 75 MET A N 1
ATOM 580 C CA . MET A 1 75 ? 4.606 -2.982 -3.168 1.00 89.12 75 MET A CA 1
ATOM 581 C C . MET A 1 75 ? 5.751 -2.914 -4.169 1.00 89.12 75 MET A C 1
ATOM 583 O O . MET A 1 75 ? 6.378 -1.871 -4.347 1.00 89.12 75 MET A O 1
ATOM 587 N N . LYS A 1 76 ? 5.998 -4.021 -4.858 1.00 88.31 76 LYS A N 1
ATOM 588 C CA . LYS A 1 76 ? 7.014 -4.136 -5.896 1.00 88.31 76 LYS A CA 1
ATOM 589 C C . LYS A 1 76 ? 6.362 -4.034 -7.268 1.00 88.31 76 LYS A C 1
ATOM 591 O O . LYS A 1 76 ? 5.586 -4.899 -7.670 1.00 88.31 76 LYS A O 1
ATOM 596 N N . ILE A 1 77 ? 6.703 -2.984 -8.004 1.00 85.25 77 ILE A N 1
ATOM 597 C CA . ILE A 1 77 ? 6.289 -2.807 -9.393 1.00 85.25 77 ILE A CA 1
ATOM 598 C C . ILE A 1 77 ? 7.288 -3.558 -10.273 1.00 85.25 77 ILE A C 1
ATOM 600 O O . ILE A 1 77 ? 8.473 -3.220 -10.330 1.00 85.25 77 ILE A O 1
ATOM 604 N N . LEU A 1 78 ? 6.796 -4.609 -10.928 1.00 83.00 78 LEU A N 1
ATOM 605 C CA . LEU A 1 78 ? 7.580 -5.451 -11.823 1.00 83.00 78 LEU A CA 1
ATOM 606 C C . LEU A 1 78 ? 7.881 -4.723 -13.138 1.00 83.00 78 LEU A C 1
ATOM 608 O O . LEU A 1 78 ? 7.104 -3.887 -13.600 1.00 83.00 78 LEU A O 1
ATOM 612 N N . ASN A 1 79 ? 8.975 -5.106 -13.793 1.00 82.12 79 ASN A N 1
ATOM 613 C CA . ASN A 1 79 ? 9.368 -4.534 -15.087 1.00 82.12 79 ASN A CA 1
ATOM 614 C C . ASN A 1 79 ? 8.355 -4.829 -16.207 1.00 82.12 79 ASN A C 1
ATOM 616 O O . ASN A 1 79 ? 8.340 -4.139 -17.223 1.00 82.12 79 ASN A O 1
ATOM 620 N N . SER A 1 80 ? 7.522 -5.855 -16.030 1.00 83.38 80 SER A N 1
ATOM 621 C CA . SER A 1 80 ? 6.447 -6.241 -16.943 1.00 83.38 80 SER A CA 1
ATOM 622 C C . SER A 1 80 ? 5.138 -5.482 -16.710 1.00 83.38 80 SER A C 1
ATOM 624 O O . SER A 1 80 ? 4.176 -5.699 -17.445 1.00 83.38 80 SER A O 1
ATOM 626 N N . PHE A 1 81 ? 5.070 -4.564 -15.743 1.00 78.88 81 PHE A N 1
ATOM 627 C CA . PHE A 1 81 ? 3.915 -3.683 -15.585 1.00 78.88 81 PHE A CA 1
ATOM 628 C C . PHE A 1 81 ? 3.707 -2.832 -16.859 1.00 78.88 81 PHE A C 1
ATOM 630 O O . PHE A 1 81 ? 4.681 -2.313 -17.411 1.00 78.88 81 PHE A O 1
ATOM 637 N N . PRO A 1 82 ? 2.468 -2.645 -17.356 1.00 83.69 82 PRO A N 1
ATOM 638 C CA . PRO A 1 82 ? 1.178 -2.994 -16.749 1.00 83.69 82 PRO A CA 1
ATOM 639 C C . PRO A 1 82 ? 0.620 -4.372 -17.147 1.00 83.69 82 PRO A C 1
ATOM 641 O O . PRO A 1 82 ? -0.554 -4.633 -16.896 1.00 83.69 82 PRO A O 1
ATOM 644 N N . PHE A 1 83 ? 1.407 -5.229 -17.805 1.00 89.19 83 PHE A N 1
ATOM 645 C CA . PHE A 1 83 ? 0.959 -6.559 -18.235 1.00 89.19 83 PHE A CA 1
ATOM 646 C C . PHE A 1 83 ? 0.889 -7.539 -17.067 1.00 89.19 83 PHE A C 1
ATOM 648 O O . PHE A 1 83 ? -0.101 -8.257 -16.946 1.00 89.19 83 PHE A O 1
ATOM 655 N N . ASP A 1 84 ? 1.891 -7.503 -16.187 1.00 84.19 84 ASP A N 1
ATOM 656 C CA . ASP A 1 84 ? 1.834 -8.202 -14.906 1.00 84.19 84 ASP A CA 1
ATOM 657 C C . ASP A 1 84 ? 1.505 -7.218 -13.774 1.00 84.19 84 ASP A C 1
ATOM 659 O O . ASP A 1 84 ? 2.006 -6.083 -13.764 1.00 84.19 84 ASP A O 1
ATOM 663 N N . PRO A 1 85 ? 0.664 -7.627 -12.808 1.00 87.81 85 PRO A N 1
ATOM 664 C CA . PRO A 1 85 ? 0.347 -6.800 -11.658 1.00 87.81 85 PRO A CA 1
ATOM 665 C C . PRO A 1 85 ? 1.565 -6.644 -10.731 1.00 87.81 85 PRO A C 1
ATOM 667 O O . PRO A 1 85 ? 2.456 -7.495 -10.718 1.00 87.81 85 PRO A O 1
ATOM 670 N N . PRO A 1 86 ? 1.605 -5.579 -9.914 1.00 87.38 86 PRO A N 1
ATOM 671 C CA . PRO A 1 86 ? 2.609 -5.453 -8.867 1.00 87.38 86 PRO A CA 1
ATOM 672 C C . PRO A 1 86 ? 2.442 -6.543 -7.798 1.00 87.38 86 PRO A C 1
ATOM 674 O O . PRO A 1 86 ? 1.326 -6.971 -7.493 1.00 87.38 86 PRO A O 1
ATOM 677 N N . GLU A 1 87 ? 3.552 -6.947 -7.186 1.00 89.81 87 GLU A N 1
ATOM 678 C CA . GLU A 1 87 ? 3.540 -7.816 -6.006 1.00 89.81 87 GLU A CA 1
ATOM 679 C C . GLU A 1 87 ? 3.349 -6.972 -4.740 1.00 89.81 87 GLU A C 1
ATOM 681 O O . GLU A 1 87 ? 3.955 -5.909 -4.611 1.00 89.81 87 GLU A O 1
ATOM 686 N N . VAL A 1 88 ? 2.542 -7.450 -3.789 1.00 88.69 88 VAL A N 1
ATOM 687 C CA . VAL A 1 88 ? 2.346 -6.811 -2.475 1.00 88.69 88 VAL A CA 1
ATOM 688 C C . VAL A 1 88 ? 2.714 -7.807 -1.380 1.00 88.69 88 VAL A C 1
ATOM 690 O O . VAL A 1 88 ? 2.256 -8.951 -1.417 1.00 88.69 88 VAL A O 1
ATOM 693 N N . ARG A 1 89 ? 3.544 -7.376 -0.429 1.00 88.75 89 ARG A N 1
ATOM 694 C CA . ARG A 1 89 ? 4.006 -8.158 0.725 1.00 88.75 89 ARG A CA 1
ATOM 695 C C . ARG A 1 89 ? 3.770 -7.411 2.028 1.00 88.75 89 ARG A C 1
ATOM 697 O O . ARG A 1 89 ? 3.847 -6.160 2.015 1.00 88.75 89 ARG A O 1
#

InterPro domains:
  IPR016135 Ubiquitin-conjugating enzyme/RWD-like [G3DSA:3.10.110.10] (15-89)
  IPR016135 Ubiquitin-conjugating enzyme/RWD-like [SSF54495] (53-89)

Secondary structure (DSSP, 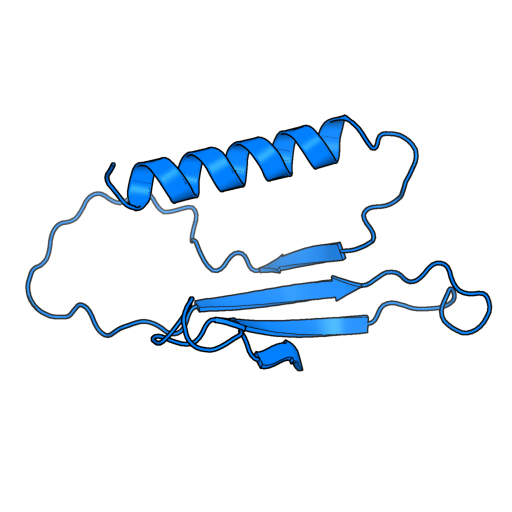8-state):
--HHHHHHHHHHHHHHHHHT-TTS--SEEEEE-SS-S--------S------EEEEEEE---STTTTTS-EEEEEEE-TTTTTSPPEE-

Foldseek 3Di:
DDVVVVVVVVVVVVVVVVVVPVPDDPQKDWPDALDPPDPDPDDDDDPPPVPWRKTWIWGQDPDPVRNVDIDIKIWTDDPPPPVDHIDID

Radius of gyration: 16.28 Å; chains: 1; bounding box: 38×26×42 Å

pLDDT: mean 70.94, std 15.28, range [39.25, 91.0]

Organism: NCBI:txid392030

Sequence (89 aa):
MSGAKLNKELY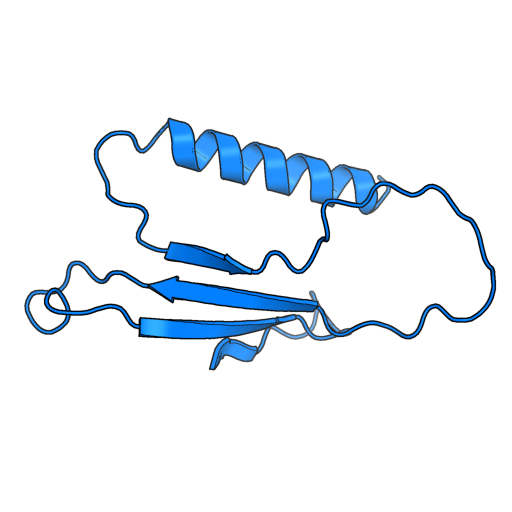NNIVLLKLLNTNSVPKFQLEQSPFAEDDDESESSAAATQKEVVVTGRIFPDSDIYNQGSFKIEMKILNSFPFDPPEVR